Protein AF-A0A7G2N3T7-F1 (afdb_monomer_lite)

Secondary structure (DSSP, 8-state):
-EEEEEEEPPHHHHHHHHHHHHHHH-GGGTHHHHTTGGGG-TTS-GGGSTTTEEEEEEEEEESSS--TT--EEEEEEEEEEE-TTS-EEEEEEEEEEETTEEEEEEEEEEEESS-S--

Radius of gyration: 14.38 Å; chains: 1; bounding box: 33×30×42 Å

Sequence (118 aa):
MKLIVASKLAPDYVENMMKRSQKYYGETHYLTCLTQLWQALPNVNEGQKNGASWLLSEKIELLTPNISNMSAIALYFISEKETSKQKYVVELVLKILDDTQEIARVNLMLLSEVTWCA

Structure (mmCIF, N/CA/C/O backbone):
data_AF-A0A7G2N3T7-F1
#
_entry.id   AF-A0A7G2N3T7-F1
#
loop_
_atom_site.group_PDB
_atom_site.id
_atom_site.type_symbol
_atom_site.label_atom_id
_atom_site.label_alt_id
_atom_site.label_comp_id
_atom_site.label_asym_id
_atom_site.label_entity_id
_atom_site.label_seq_id
_atom_site.pdbx_PDB_ins_code
_atom_site.Cartn_x
_atom_site.Cartn_y
_atom_site.Cartn_z
_atom_site.occupancy
_atom_site.B_iso_or_equiv
_atom_site.auth_seq_id
_atom_site.auth_comp_id
_atom_site.auth_asym_id
_atom_site.auth_atom_id
_atom_site.pdbx_PDB_model_num
ATOM 1 N N . MET A 1 1 ? 1.080 -10.843 8.414 1.00 87.75 1 MET A N 1
ATOM 2 C CA . MET A 1 1 ? 0.876 -10.112 7.147 1.00 87.75 1 MET A CA 1
ATOM 3 C C . MET A 1 1 ? -0.138 -10.869 6.297 1.00 87.75 1 MET A C 1
ATOM 5 O O . MET A 1 1 ? 0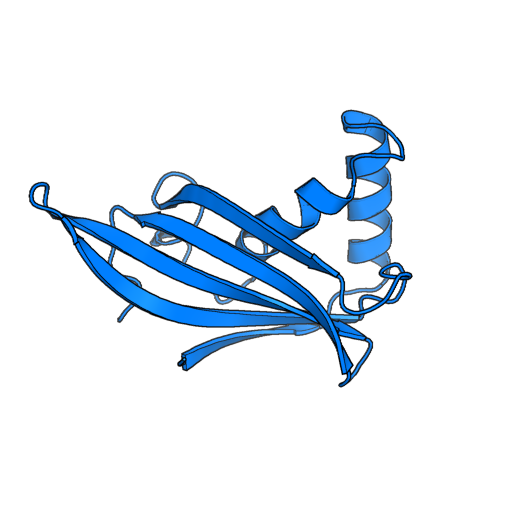.077 -12.051 6.058 1.00 87.75 1 MET A O 1
ATOM 9 N N . LYS A 1 2 ? -1.235 -10.222 5.889 1.00 93.44 2 LYS A N 1
ATOM 10 C CA . LYS A 1 2 ? -2.325 -10.792 5.071 1.00 93.44 2 LYS A CA 1
ATOM 11 C C . LYS A 1 2 ? -2.389 -10.035 3.743 1.00 93.44 2 LYS A C 1
ATOM 13 O O . LYS A 1 2 ? -2.364 -8.810 3.752 1.00 93.44 2 LYS A O 1
ATOM 18 N N . LEU A 1 3 ? -2.438 -10.737 2.610 1.00 93.94 3 LEU A N 1
ATOM 19 C CA . LEU A 1 3 ? -2.632 -10.092 1.306 1.00 93.94 3 LEU A CA 1
ATOM 20 C C . LEU A 1 3 ? -4.048 -9.501 1.243 1.00 93.94 3 LEU A C 1
ATOM 22 O O . LEU A 1 3 ? -5.011 -10.220 1.499 1.00 93.94 3 LEU A O 1
ATOM 26 N N . ILE A 1 4 ? -4.160 -8.215 0.904 1.00 92.62 4 ILE A N 1
ATOM 27 C CA . ILE A 1 4 ? -5.445 -7.556 0.627 1.00 92.62 4 ILE A CA 1
ATOM 28 C C . ILE A 1 4 ? -5.747 -7.683 -0.864 1.00 92.62 4 ILE A C 1
ATOM 30 O O . ILE A 1 4 ? -6.788 -8.193 -1.262 1.00 92.62 4 ILE A O 1
ATOM 34 N N . VAL A 1 5 ? -4.813 -7.229 -1.699 1.00 92.56 5 VAL A N 1
ATOM 35 C CA . VAL A 1 5 ? -4.982 -7.191 -3.152 1.00 92.56 5 VAL A CA 1
ATOM 36 C C . VAL A 1 5 ? -3.622 -7.219 -3.837 1.00 92.56 5 VAL A C 1
ATOM 38 O O . VAL A 1 5 ? -2.661 -6.621 -3.359 1.00 92.56 5 VAL A O 1
ATOM 41 N N . ALA A 1 6 ? -3.558 -7.883 -4.985 1.00 93.19 6 ALA A N 1
ATOM 42 C CA . ALA A 1 6 ? -2.475 -7.739 -5.944 1.00 93.19 6 ALA A CA 1
ATOM 43 C C . ALA A 1 6 ? -3.064 -7.329 -7.296 1.00 93.19 6 ALA A C 1
ATOM 45 O O . ALA A 1 6 ? -4.129 -7.815 -7.681 1.00 93.19 6 ALA A O 1
ATOM 46 N N . SER A 1 7 ? -2.386 -6.431 -8.003 1.00 91.19 7 SER A N 1
ATOM 47 C CA . SER A 1 7 ? -2.810 -5.960 -9.319 1.00 91.19 7 SER A CA 1
ATOM 48 C C . SER A 1 7 ? -1.614 -5.825 -10.241 1.00 91.19 7 SER A C 1
ATOM 50 O O . SER A 1 7 ? -0.576 -5.289 -9.850 1.00 91.19 7 SER A O 1
ATOM 52 N N . LYS A 1 8 ? -1.791 -6.253 -11.492 1.00 90.62 8 LYS A N 1
ATOM 53 C CA . LYS A 1 8 ? -0.900 -5.832 -12.572 1.00 90.62 8 LYS A CA 1
ATOM 54 C C . LYS A 1 8 ? -1.135 -4.351 -12.846 1.00 90.62 8 LYS A C 1
ATOM 56 O O . LYS A 1 8 ? -2.269 -3.874 -12.747 1.00 90.62 8 LYS A O 1
ATOM 61 N N . LEU A 1 9 ? -0.065 -3.640 -13.163 1.00 83.69 9 LEU A N 1
ATOM 62 C CA . LEU A 1 9 ? -0.133 -2.272 -13.645 1.00 83.69 9 LEU A CA 1
ATOM 63 C C . LEU A 1 9 ? -0.164 -2.312 -15.168 1.00 83.69 9 LEU A C 1
ATOM 65 O O . LEU A 1 9 ? 0.617 -3.025 -15.798 1.00 83.69 9 LEU A O 1
ATOM 69 N N . ALA A 1 10 ? -1.083 -1.558 -15.763 1.00 81.19 10 ALA A N 1
ATOM 70 C CA . ALA A 1 10 ? -1.040 -1.345 -17.197 1.00 81.19 10 ALA A CA 1
ATOM 71 C C . ALA A 1 10 ? 0.211 -0.498 -17.527 1.00 81.19 10 ALA A C 1
ATOM 73 O O . ALA A 1 10 ? 0.508 0.441 -16.780 1.00 81.19 10 ALA A O 1
ATOM 74 N N . PRO A 1 11 ? 0.975 -0.810 -18.590 1.00 72.81 11 PRO A N 1
ATOM 75 C CA . PRO A 1 11 ? 2.210 -0.081 -18.897 1.00 72.81 11 PRO A CA 1
ATOM 76 C C . PRO A 1 11 ? 2.002 1.435 -19.050 1.00 72.81 11 PRO A C 1
ATOM 78 O O . PRO A 1 11 ? 2.786 2.237 -18.546 1.00 72.81 11 PRO A O 1
ATOM 81 N N . ASP A 1 12 ? 0.890 1.828 -19.671 1.00 79.12 12 ASP A N 1
ATOM 82 C CA . ASP A 1 12 ? 0.473 3.219 -19.854 1.00 79.12 12 ASP A CA 1
ATOM 83 C C . ASP A 1 12 ? 0.102 3.905 -18.532 1.00 79.12 12 ASP A C 1
ATOM 85 O O . ASP A 1 12 ? 0.320 5.106 -18.373 1.00 79.12 12 ASP A O 1
ATOM 89 N N . TYR A 1 13 ? -0.419 3.164 -17.552 1.00 76.50 13 TYR A N 1
ATOM 90 C CA . TYR A 1 13 ? -0.723 3.700 -16.226 1.00 76.50 13 TYR A CA 1
ATOM 91 C C . TYR A 1 13 ? 0.544 4.166 -15.501 1.00 76.50 13 TYR A C 1
ATOM 93 O O . TYR A 1 13 ? 0.568 5.273 -14.959 1.00 76.50 13 TYR A O 1
ATOM 101 N N . VAL A 1 14 ? 1.605 3.353 -15.522 1.00 71.56 14 VAL A N 1
ATOM 102 C CA . VAL A 1 14 ? 2.893 3.685 -14.890 1.00 71.56 14 VAL A CA 1
ATOM 103 C C . VAL A 1 14 ? 3.503 4.917 -15.541 1.00 71.56 14 VAL A C 1
ATOM 105 O O . VAL A 1 14 ? 3.860 5.874 -14.853 1.00 71.56 14 VAL A O 1
ATOM 108 N N . GLU A 1 15 ? 3.547 4.931 -16.871 1.00 75.25 15 GLU A N 1
ATOM 109 C CA . GLU A 1 15 ? 4.093 6.047 -17.636 1.00 75.25 15 GLU A CA 1
ATOM 110 C C . GLU A 1 15 ? 3.314 7.348 -17.385 1.00 75.25 15 GLU A C 1
ATOM 112 O O . GLU A 1 15 ? 3.907 8.395 -17.110 1.00 75.25 15 GLU A O 1
ATOM 117 N N . ASN A 1 16 ? 1.979 7.294 -17.420 1.00 80.38 16 ASN A N 1
ATOM 118 C CA . ASN A 1 16 ? 1.124 8.460 -17.196 1.00 80.38 16 ASN A CA 1
ATOM 119 C C . ASN A 1 16 ? 1.235 8.995 -15.768 1.00 80.38 16 ASN A C 1
ATOM 121 O O . ASN A 1 16 ? 1.283 10.210 -15.561 1.00 80.38 16 ASN A O 1
ATOM 125 N N . MET A 1 17 ? 1.292 8.106 -14.780 1.00 77.88 17 MET A N 1
ATOM 126 C CA . MET A 1 17 ? 1.493 8.473 -13.384 1.00 77.88 17 MET A CA 1
ATOM 127 C C . MET A 1 17 ? 2.857 9.134 -13.183 1.00 77.88 17 MET A C 1
ATOM 129 O O . MET A 1 17 ? 2.912 10.219 -12.606 1.00 77.88 17 MET A O 1
ATOM 133 N N . MET A 1 18 ? 3.934 8.547 -13.712 1.00 73.88 18 MET A N 1
ATOM 134 C CA . MET A 1 18 ? 5.275 9.130 -13.643 1.00 73.88 18 MET A CA 1
ATOM 135 C C . MET A 1 18 ? 5.317 10.514 -14.292 1.00 73.88 18 MET A C 1
ATOM 137 O O . MET A 1 18 ? 5.746 11.470 -13.649 1.00 73.88 18 MET A O 1
ATOM 141 N N . LYS A 1 19 ? 4.792 10.653 -15.516 1.00 77.88 19 LYS A N 1
ATOM 142 C CA . LYS A 1 19 ? 4.702 11.941 -16.224 1.00 77.88 19 LYS A CA 1
ATOM 143 C C . LYS A 1 19 ? 3.922 12.980 -15.422 1.00 77.88 19 LYS A C 1
ATOM 145 O O . LYS A 1 19 ? 4.338 14.135 -15.317 1.00 77.88 19 LYS A O 1
ATOM 150 N N . ARG A 1 20 ? 2.789 12.581 -14.835 1.00 77.38 20 ARG A N 1
ATOM 151 C CA . ARG A 1 20 ? 1.964 13.463 -14.003 1.00 77.38 20 ARG A CA 1
ATOM 152 C C . ARG A 1 20 ? 2.734 13.910 -12.762 1.00 77.38 20 ARG A C 1
ATOM 154 O O . ARG A 1 20 ? 2.778 15.103 -12.484 1.00 77.38 20 ARG A O 1
ATOM 161 N N . SER A 1 21 ? 3.366 12.990 -12.043 1.00 71.81 21 SER A N 1
ATOM 162 C CA . SER A 1 21 ? 4.132 13.304 -10.835 1.00 71.81 21 SER A CA 1
ATOM 163 C C . SER A 1 21 ? 5.344 14.183 -11.130 1.00 71.81 21 SER A C 1
ATOM 165 O O . SER A 1 21 ? 5.541 15.176 -10.436 1.00 71.81 21 SER A O 1
ATOM 167 N N . GLN A 1 22 ? 6.090 13.900 -12.199 1.00 72.25 22 GLN A N 1
ATOM 168 C CA . GLN A 1 22 ? 7.199 14.745 -12.653 1.00 72.25 22 GLN A CA 1
ATOM 169 C C 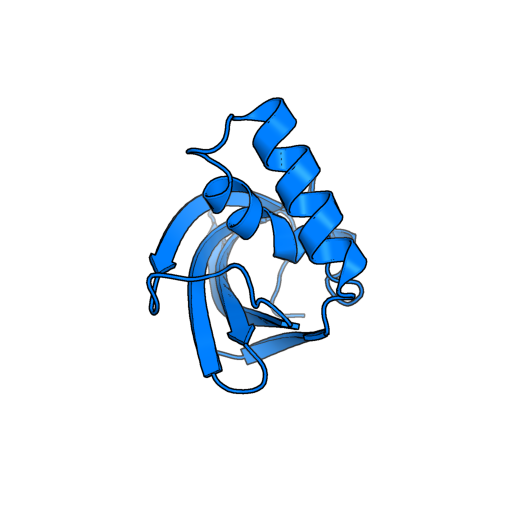. GLN A 1 22 ? 6.738 16.171 -12.972 1.00 72.25 22 GLN A C 1
ATOM 171 O O . GLN A 1 22 ? 7.399 17.132 -12.591 1.00 72.25 22 GLN A O 1
ATOM 176 N N . LYS A 1 23 ? 5.570 16.330 -13.609 1.00 79.19 23 LYS A N 1
ATOM 177 C CA . LYS A 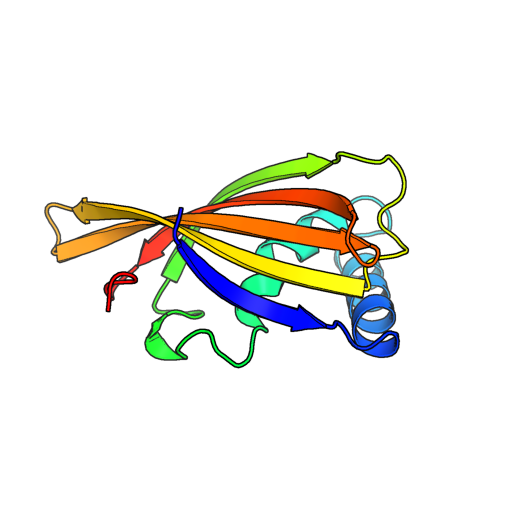1 23 ? 4.996 17.651 -13.896 1.00 79.19 23 LYS A CA 1
ATOM 178 C C . LYS A 1 23 ? 4.683 18.454 -12.628 1.00 79.19 23 LYS A C 1
ATOM 180 O O . LYS A 1 23 ? 4.874 19.665 -12.631 1.00 79.19 23 LYS A O 1
ATOM 185 N N . TYR A 1 24 ? 4.158 17.814 -11.581 1.00 71.12 24 TYR A N 1
ATOM 186 C CA . TYR A 1 24 ? 3.709 18.514 -10.367 1.00 71.12 24 TYR A CA 1
ATOM 187 C C . TYR A 1 24 ? 4.802 18.696 -9.313 1.00 71.12 24 TYR A C 1
ATOM 189 O O . TYR A 1 24 ? 4.773 19.687 -8.589 1.00 71.12 24 TYR A O 1
ATOM 197 N N . TYR A 1 25 ? 5.747 17.762 -9.224 1.00 69.75 25 TYR A N 1
ATOM 198 C CA . TYR A 1 25 ? 6.732 17.714 -8.141 1.00 69.75 25 TYR A CA 1
ATOM 199 C C . TYR A 1 25 ? 8.186 17.790 -8.635 1.00 69.75 25 TYR A C 1
ATOM 201 O O . TYR A 1 25 ? 9.108 17.785 -7.824 1.00 69.75 25 TYR A O 1
ATOM 209 N N . GLY A 1 26 ? 8.405 17.889 -9.951 1.00 66.69 26 GLY A N 1
ATOM 210 C CA . GLY A 1 26 ? 9.728 17.827 -10.569 1.00 66.69 26 GLY A CA 1
ATOM 211 C C . GLY A 1 26 ? 10.254 16.394 -10.704 1.00 66.69 26 GLY A C 1
ATOM 212 O O . GLY A 1 26 ? 9.707 15.442 -10.141 1.00 66.69 26 GLY A O 1
ATOM 213 N N . GLU A 1 27 ? 11.341 16.227 -11.460 1.00 64.00 27 GLU A N 1
ATOM 214 C CA . GLU A 1 27 ? 11.962 14.914 -11.710 1.00 64.00 27 GLU A CA 1
ATOM 215 C C . GLU A 1 27 ? 12.417 14.206 -10.427 1.00 64.00 27 GLU A C 1
ATOM 217 O O . GLU A 1 27 ? 12.430 12.980 -10.354 1.00 64.00 27 GLU A O 1
ATOM 222 N N . THR A 1 28 ? 12.744 14.968 -9.386 1.00 60.38 28 THR A N 1
ATOM 223 C CA . THR A 1 28 ? 13.343 14.470 -8.146 1.00 60.38 28 THR A CA 1
ATOM 224 C C . THR A 1 28 ? 12.348 13.900 -7.140 1.00 60.38 28 THR A C 1
ATOM 226 O O . THR A 1 28 ? 12.788 13.338 -6.139 1.00 60.38 28 THR A O 1
ATOM 229 N N . HIS A 1 29 ? 11.032 14.066 -7.310 1.00 65.06 29 HIS A N 1
ATOM 230 C CA . HIS A 1 29 ? 10.054 13.760 -6.245 1.00 65.06 29 HIS A CA 1
ATOM 231 C C . HIS A 1 29 ? 8.983 12.746 -6.654 1.00 65.06 29 HIS A C 1
ATOM 233 O O . HIS A 1 29 ? 8.008 12.543 -5.929 1.00 65.06 29 HIS A O 1
ATOM 239 N N . TYR A 1 30 ? 9.177 12.043 -7.773 1.00 69.56 30 TYR A N 1
ATOM 240 C CA . TYR A 1 30 ? 8.228 11.027 -8.229 1.00 69.56 30 TYR A CA 1
ATOM 241 C C . TYR A 1 30 ? 8.040 9.882 -7.219 1.00 69.56 30 TYR A C 1
ATOM 243 O O . TYR A 1 30 ? 6.959 9.325 -7.153 1.00 69.56 30 TYR A O 1
ATOM 251 N N . LEU A 1 31 ? 9.020 9.583 -6.358 1.00 76.12 31 LEU A N 1
ATOM 252 C CA . LEU A 1 31 ? 8.894 8.546 -5.321 1.00 76.12 31 LEU A CA 1
ATOM 253 C C . LEU A 1 31 ? 7.699 8.751 -4.380 1.00 76.12 31 LEU A C 1
ATOM 255 O O . LEU A 1 31 ? 7.111 7.778 -3.919 1.00 76.12 31 LEU A O 1
ATOM 259 N N . THR A 1 32 ? 7.299 10.000 -4.139 1.00 74.44 32 THR A N 1
ATOM 260 C CA . THR A 1 32 ? 6.124 10.315 -3.310 1.00 74.44 32 THR A CA 1
ATOM 261 C C . THR A 1 32 ? 4.819 9.793 -3.915 1.00 74.44 32 THR A C 1
ATOM 263 O O . THR A 1 32 ? 3.863 9.546 -3.189 1.00 74.44 32 THR A O 1
ATOM 266 N N . CYS A 1 33 ? 4.756 9.544 -5.230 1.00 77.94 33 CYS A N 1
ATOM 267 C CA . CYS A 1 33 ? 3.552 8.985 -5.844 1.00 77.94 33 CYS A CA 1
ATOM 268 C C . CYS A 1 33 ? 3.349 7.505 -5.505 1.00 77.94 33 CYS A C 1
ATOM 270 O O . CYS A 1 33 ? 2.211 7.032 -5.481 1.00 77.94 33 CYS A O 1
ATOM 272 N N . LEU A 1 34 ? 4.431 6.790 -5.174 1.00 83.94 34 LEU A N 1
ATOM 273 C CA . LEU A 1 34 ? 4.380 5.373 -4.821 1.00 83.94 34 LEU A CA 1
ATOM 274 C C . LEU A 1 34 ? 3.486 5.131 -3.604 1.00 83.94 34 LEU A C 1
ATOM 276 O O . LEU A 1 34 ? 2.803 4.112 -3.520 1.00 83.94 34 LEU A O 1
ATOM 280 N N . THR A 1 35 ? 3.451 6.088 -2.679 1.00 85.69 35 THR A N 1
ATOM 281 C CA . THR A 1 35 ? 2.704 5.967 -1.424 1.00 85.69 35 THR A CA 1
ATOM 282 C C . THR A 1 35 ? 1.200 6.122 -1.612 1.00 85.69 35 THR A C 1
ATOM 284 O O . THR A 1 35 ? 0.429 5.687 -0.761 1.00 85.69 35 THR A O 1
ATOM 287 N N . GLN A 1 36 ? 0.766 6.654 -2.756 1.00 83.94 36 GLN A N 1
ATOM 288 C CA . GLN A 1 36 ? -0.643 6.837 -3.102 1.00 83.94 36 GLN A CA 1
ATOM 289 C C . GLN A 1 36 ? -1.194 5.726 -4.001 1.00 83.94 36 GLN A C 1
ATOM 291 O O . GLN A 1 36 ? -2.407 5.625 -4.164 1.00 83.94 36 GLN A O 1
ATOM 296 N N . LEU A 1 37 ? -0.343 4.861 -4.562 1.00 86.81 37 LEU A N 1
ATOM 297 C CA . LEU A 1 37 ? -0.755 3.805 -5.499 1.00 86.81 37 LEU A CA 1
ATOM 298 C C . LEU A 1 37 ? -1.854 2.897 -4.959 1.00 86.81 37 LEU A C 1
ATOM 300 O O . LEU A 1 37 ? -2.729 2.461 -5.705 1.00 86.81 37 LEU A O 1
ATOM 304 N N . TRP A 1 38 ? -1.830 2.625 -3.656 1.00 88.94 38 TRP A N 1
ATOM 305 C CA . TRP A 1 38 ? -2.812 1.750 -3.033 1.00 88.94 38 TRP A CA 1
ATOM 306 C C . TRP A 1 38 ? -4.244 2.296 -3.122 1.00 88.94 38 TRP A C 1
ATOM 308 O O . TRP A 1 38 ? -5.187 1.512 -3.154 1.00 88.94 38 TRP A O 1
ATOM 318 N N . GLN A 1 39 ? -4.419 3.617 -3.234 1.00 88.25 39 GLN A N 1
ATOM 319 C CA . GLN A 1 39 ? -5.729 4.258 -3.399 1.00 88.25 39 GLN A CA 1
ATOM 320 C C . GLN A 1 39 ? -6.379 3.902 -4.741 1.00 88.25 39 GLN A C 1
ATOM 322 O O . GLN A 1 39 ? -7.601 3.840 -4.849 1.00 88.25 39 GLN A O 1
ATOM 327 N N . ALA A 1 40 ? -5.569 3.648 -5.771 1.00 84.00 40 ALA A N 1
ATOM 328 C CA . ALA A 1 40 ? -6.049 3.303 -7.104 1.00 84.00 40 ALA A CA 1
ATOM 329 C C . ALA A 1 40 ? -6.386 1.810 -7.258 1.00 84.00 40 ALA A C 1
ATOM 331 O O . ALA A 1 40 ? -6.862 1.396 -8.315 1.00 84.00 40 ALA A O 1
ATOM 332 N N . LEU A 1 41 ? -6.147 0.989 -6.229 1.00 86.12 41 LEU A N 1
ATOM 333 C CA . LEU A 1 41 ? -6.380 -0.448 -6.309 1.00 86.12 41 LEU A CA 1
ATOM 334 C C . LEU A 1 41 ? -7.887 -0.759 -6.330 1.00 86.12 41 LEU A C 1
ATOM 336 O O . LEU A 1 41 ? -8.611 -0.358 -5.413 1.00 86.12 41 LEU A O 1
ATOM 340 N N . PRO A 1 42 ? -8.380 -1.503 -7.339 1.00 79.56 42 PRO A N 1
ATOM 341 C CA . PRO A 1 42 ? -9.815 -1.700 -7.549 1.00 79.56 42 PRO A CA 1
ATOM 342 C C . PRO A 1 42 ? -10.489 -2.527 -6.447 1.00 79.56 42 PRO A C 1
ATOM 344 O O . PRO A 1 42 ? -11.674 -2.349 -6.203 1.00 79.56 42 PRO A O 1
ATOM 347 N N . ASN A 1 43 ? -9.738 -3.389 -5.752 1.00 83.62 43 ASN A N 1
ATOM 348 C CA . ASN A 1 43 ? -10.278 -4.270 -4.708 1.00 83.62 43 ASN A CA 1
ATOM 349 C C . ASN A 1 43 ? -10.049 -3.749 -3.280 1.00 83.62 43 ASN A C 1
ATOM 351 O O . ASN A 1 43 ? -10.362 -4.452 -2.323 1.00 83.62 43 ASN A O 1
ATOM 355 N N . VAL A 1 44 ? -9.493 -2.545 -3.115 1.00 87.75 44 VAL A N 1
ATOM 356 C CA . VAL A 1 44 ? -9.553 -1.849 -1.821 1.00 87.75 44 VAL A CA 1
ATOM 357 C C . VAL A 1 44 ? -10.948 -1.244 -1.709 1.00 87.75 44 VAL A C 1
ATOM 359 O O . VAL A 1 44 ? -11.407 -0.597 -2.650 1.00 87.75 44 VAL A O 1
ATOM 362 N N . ASN A 1 45 ? -11.631 -1.466 -0.586 1.00 88.38 45 ASN A N 1
ATOM 363 C CA . ASN A 1 45 ? -12.988 -0.963 -0.390 1.00 88.38 45 ASN A CA 1
ATOM 364 C C . ASN A 1 45 ? -12.995 0.575 -0.474 1.00 88.38 45 ASN A C 1
ATOM 366 O O . ASN A 1 45 ? -12.129 1.224 0.109 1.00 88.38 45 ASN A O 1
ATOM 370 N N . GLU A 1 46 ? -13.973 1.172 -1.160 1.00 85.50 46 GLU A N 1
ATOM 371 C CA . GLU A 1 46 ? -14.116 2.636 -1.229 1.00 85.50 46 GLU A CA 1
ATOM 372 C C . GLU A 1 46 ? -14.204 3.274 0.165 1.00 85.50 46 GLU A C 1
ATOM 374 O O . GLU A 1 46 ? -13.618 4.326 0.400 1.00 85.50 46 GLU A O 1
ATOM 379 N N . GLY A 1 47 ? -14.826 2.587 1.131 1.00 87.62 47 GLY A N 1
ATOM 380 C CA . GLY A 1 47 ? -14.875 3.021 2.529 1.00 87.62 47 GLY A CA 1
ATOM 381 C C . GLY A 1 47 ? -13.530 2.981 3.263 1.00 87.62 47 GLY A C 1
ATOM 382 O O . GLY A 1 47 ? -13.442 3.501 4.365 1.00 87.62 47 GLY A O 1
ATOM 383 N N . GLN A 1 48 ? -12.489 2.380 2.682 1.00 90.25 48 GLN A N 1
ATOM 384 C CA . GLN A 1 48 ? -11.118 2.335 3.215 1.00 90.25 48 GLN A CA 1
ATOM 385 C C . GLN A 1 48 ? -10.173 3.298 2.485 1.00 90.25 48 GLN A C 1
ATOM 387 O O . GLN A 1 48 ? -9.053 3.535 2.947 1.00 90.25 48 GLN A O 1
ATOM 392 N N . LYS A 1 49 ? -10.604 3.855 1.352 1.00 89.12 49 LYS A N 1
ATOM 393 C CA . LYS A 1 49 ? -9.846 4.831 0.568 1.00 89.12 49 LYS A CA 1
ATOM 394 C C . LYS A 1 49 ? -9.963 6.235 1.179 1.00 89.12 49 LYS A C 1
ATOM 396 O O . LYS A 1 49 ? -10.371 6.410 2.328 1.00 89.12 49 LYS A O 1
ATOM 401 N N . ASN A 1 50 ? -9.497 7.233 0.431 1.00 81.25 50 ASN A N 1
ATOM 402 C CA . ASN A 1 50 ? -9.520 8.661 0.763 1.00 81.25 50 ASN A CA 1
ATOM 403 C C . ASN A 1 50 ? -10.722 9.098 1.620 1.00 81.25 50 ASN A C 1
ATOM 405 O O . ASN A 1 50 ? -11.850 8.662 1.419 1.00 81.25 50 ASN A O 1
ATOM 409 N N . GLY A 1 51 ? -10.485 10.025 2.551 1.00 78.12 51 GLY A N 1
ATOM 410 C CA . GLY A 1 51 ? -11.526 10.586 3.420 1.00 78.12 51 GLY A CA 1
ATOM 411 C C . GLY A 1 51 ? -11.916 9.693 4.600 1.00 78.12 51 GLY A C 1
ATOM 412 O O . GLY A 1 51 ? -12.298 10.228 5.635 1.00 78.12 51 GLY A O 1
ATOM 413 N N . ALA A 1 52 ? -11.747 8.373 4.481 1.00 85.44 52 ALA A N 1
ATOM 414 C CA . ALA A 1 52 ? -11.914 7.424 5.578 1.00 85.44 52 ALA A CA 1
ATOM 415 C C . ALA A 1 52 ? -10.584 6.889 6.122 1.00 85.44 52 ALA A C 1
ATOM 417 O O . ALA A 1 52 ? -10.548 6.414 7.251 1.00 85.44 52 ALA A O 1
ATOM 418 N N . SER A 1 53 ? -9.490 6.987 5.359 1.00 91.38 53 SER A N 1
ATOM 419 C CA . SER A 1 53 ? -8.140 6.660 5.829 1.00 91.38 53 SER A CA 1
ATOM 420 C C . SER A 1 53 ? -7.157 7.792 5.535 1.00 91.38 53 SER A C 1
ATOM 422 O O . SER A 1 53 ? -6.915 8.130 4.375 1.00 91.38 53 SER A O 1
ATOM 424 N N . TRP A 1 54 ? -6.564 8.359 6.584 1.00 92.00 54 TRP A N 1
ATOM 425 C CA . TRP A 1 54 ? -5.544 9.403 6.498 1.00 92.00 54 TRP A CA 1
ATOM 426 C C . TRP A 1 54 ? -4.155 8.825 6.695 1.00 92.00 54 TRP A C 1
ATOM 428 O O . TRP A 1 54 ? -3.905 8.109 7.660 1.00 92.00 54 TRP A O 1
ATOM 438 N N . LEU A 1 55 ? -3.233 9.186 5.810 1.00 92.12 55 LEU A N 1
ATOM 439 C CA . LEU A 1 55 ? -1.831 8.833 5.957 1.00 92.12 55 LEU A CA 1
ATOM 440 C C . LEU A 1 55 ? -1.225 9.551 7.171 1.00 92.12 55 LEU A C 1
ATOM 442 O O . LEU A 1 55 ? -1.238 10.779 7.238 1.00 92.12 55 LEU A O 1
ATOM 446 N N . LEU A 1 56 ? -0.691 8.780 8.116 1.00 93.88 56 LEU A N 1
ATOM 447 C CA . LEU A 1 56 ? 0.066 9.286 9.262 1.00 93.88 56 LEU A CA 1
ATOM 448 C C . LEU A 1 56 ? 1.567 9.276 8.986 1.00 93.88 56 LEU A C 1
ATOM 450 O O . LEU A 1 56 ? 2.265 10.226 9.332 1.00 93.88 56 LEU A O 1
ATOM 454 N N . SER A 1 57 ? 2.069 8.197 8.387 1.00 94.06 57 SER A N 1
ATOM 455 C CA . SER A 1 57 ? 3.473 8.085 8.010 1.00 94.06 57 SER A CA 1
ATOM 456 C C . SER A 1 57 ? 3.674 7.131 6.841 1.00 94.06 57 SER A C 1
ATOM 458 O O . SER A 1 57 ? 2.885 6.214 6.599 1.00 94.06 57 SER A O 1
ATOM 460 N N . GLU A 1 58 ? 4.764 7.367 6.121 1.00 93.00 58 GLU A N 1
ATOM 461 C CA . GLU A 1 58 ? 5.221 6.552 5.009 1.00 93.00 58 GLU A CA 1
ATOM 462 C C . GLU A 1 58 ? 6.731 6.338 5.118 1.00 93.00 58 GLU A C 1
ATOM 464 O O . GLU A 1 58 ? 7.483 7.237 5.503 1.00 93.00 58 GLU A O 1
ATOM 469 N N . LYS A 1 59 ? 7.186 5.132 4.779 1.00 93.75 59 LYS A N 1
ATOM 470 C CA . LYS A 1 59 ? 8.608 4.825 4.630 1.00 93.75 59 LYS A CA 1
ATOM 471 C C . LYS A 1 59 ? 8.819 4.039 3.350 1.00 93.75 59 LYS A C 1
ATOM 473 O O . LYS A 1 59 ? 8.380 2.893 3.250 1.00 93.75 59 LYS A O 1
ATOM 478 N N . ILE A 1 60 ? 9.511 4.662 2.403 1.00 91.56 60 ILE A N 1
ATOM 479 C CA . ILE A 1 60 ? 9.872 4.062 1.121 1.00 91.56 60 ILE A CA 1
ATOM 480 C C . ILE A 1 60 ? 11.245 3.403 1.259 1.00 91.56 60 ILE A C 1
ATOM 482 O O . ILE A 1 60 ? 12.217 4.041 1.660 1.00 91.56 60 ILE A O 1
ATOM 486 N N . GLU A 1 61 ? 11.321 2.128 0.910 1.00 92.25 61 GLU A N 1
ATOM 487 C CA . GLU A 1 61 ? 12.551 1.350 0.823 1.00 92.25 61 GLU A CA 1
ATOM 488 C C . GLU A 1 61 ? 12.735 0.918 -0.632 1.00 92.25 61 GLU A C 1
ATOM 490 O O . GLU A 1 61 ? 11.946 0.138 -1.168 1.00 92.25 61 GLU A O 1
ATOM 495 N N . LEU A 1 62 ? 13.767 1.456 -1.283 1.00 90.31 62 LEU A N 1
ATOM 496 C CA . LEU A 1 62 ? 14.166 1.039 -2.623 1.00 90.31 62 LEU A CA 1
ATOM 497 C C . LEU A 1 62 ? 15.077 -0.180 -2.506 1.00 90.31 62 LEU A C 1
ATOM 499 O O . LEU A 1 62 ? 16.117 -0.117 -1.852 1.00 90.31 62 LEU A O 1
ATOM 503 N N . LEU A 1 63 ? 14.681 -1.284 -3.135 1.00 90.81 63 LEU A N 1
ATOM 504 C CA . LEU A 1 63 ? 15.466 -2.524 -3.165 1.00 90.81 63 LEU A CA 1
ATOM 505 C C . LEU A 1 63 ? 16.330 -2.614 -4.430 1.00 90.81 63 LEU A C 1
ATOM 507 O O . LEU A 1 63 ? 17.295 -3.371 -4.478 1.00 90.81 63 LEU A O 1
ATOM 511 N N . THR A 1 64 ? 16.007 -1.804 -5.438 1.00 85.12 64 THR A N 1
ATOM 512 C CA . THR A 1 64 ? 16.801 -1.579 -6.648 1.00 85.12 64 THR A CA 1
ATOM 513 C C . THR A 1 64 ? 16.891 -0.078 -6.937 1.00 85.12 64 THR A C 1
ATOM 515 O O . THR A 1 64 ? 15.951 0.663 -6.638 1.00 85.12 64 THR A O 1
ATOM 518 N N . PRO A 1 65 ? 17.999 0.395 -7.535 1.00 75.81 65 PRO A N 1
ATOM 519 C CA . PRO A 1 65 ? 18.137 1.784 -7.965 1.00 75.81 65 PRO A CA 1
ATOM 520 C C . PRO A 1 65 ? 17.206 2.164 -9.125 1.00 75.81 65 PRO A C 1
ATOM 522 O O . PRO A 1 65 ? 16.977 3.352 -9.340 1.00 75.81 65 PRO A O 1
ATOM 525 N N . ASN A 1 66 ? 16.674 1.192 -9.877 1.00 72.50 66 ASN A N 1
ATOM 526 C CA . ASN A 1 66 ? 15.784 1.456 -11.003 1.00 72.50 66 ASN A CA 1
ATOM 527 C C . ASN A 1 66 ? 14.375 0.914 -10.741 1.00 72.50 66 ASN A C 1
ATOM 529 O O . ASN A 1 66 ? 14.165 -0.295 -10.706 1.00 72.50 66 ASN A O 1
ATOM 533 N N . ILE A 1 67 ? 13.414 1.827 -10.621 1.00 74.38 67 ILE A N 1
ATOM 534 C CA . ILE A 1 67 ? 11.994 1.517 -10.426 1.00 74.38 67 ILE A CA 1
ATOM 535 C C . ILE A 1 67 ? 11.133 1.884 -11.638 1.00 74.38 67 ILE A C 1
ATOM 537 O O . ILE A 1 67 ? 9.923 1.981 -11.520 1.00 74.38 67 ILE A O 1
ATOM 541 N N . SER A 1 68 ? 11.721 2.119 -12.812 1.00 73.12 68 SER A N 1
ATOM 542 C CA . SER A 1 68 ? 10.938 2.408 -14.027 1.00 73.12 68 SER A CA 1
ATOM 543 C C . SER A 1 68 ? 10.209 1.180 -14.589 1.00 73.12 68 SER A C 1
ATOM 545 O O . SER A 1 68 ? 9.219 1.335 -15.296 1.00 73.12 68 SER A O 1
ATOM 547 N N . ASN A 1 69 ? 10.628 -0.032 -14.212 1.00 78.69 69 ASN A N 1
ATOM 548 C CA . ASN A 1 69 ? 10.061 -1.297 -14.694 1.00 78.69 69 ASN A CA 1
ATOM 549 C C . ASN A 1 69 ? 8.925 -1.846 -13.806 1.00 78.69 69 ASN A C 1
ATOM 551 O O . ASN A 1 69 ? 8.728 -3.054 -13.719 1.00 78.69 69 ASN A O 1
ATOM 555 N N . MET A 1 70 ? 8.179 -0.991 -13.100 1.00 86.56 70 MET A N 1
ATOM 556 C CA . MET A 1 70 ? 7.052 -1.465 -12.285 1.00 86.56 70 MET A CA 1
ATOM 557 C C . MET A 1 70 ? 6.011 -2.158 -13.165 1.00 86.56 70 MET A C 1
ATOM 559 O O . MET A 1 70 ? 5.456 -1.539 -14.069 1.00 86.56 70 MET A O 1
ATOM 563 N N . SER A 1 71 ? 5.691 -3.414 -12.868 1.00 89.38 71 SER A N 1
ATOM 564 C CA . SER A 1 71 ? 4.682 -4.170 -13.619 1.00 89.38 71 SER A CA 1
ATOM 565 C C . SER A 1 71 ? 3.549 -4.698 -12.745 1.00 89.38 71 SER A C 1
ATOM 567 O O . SER A 1 71 ? 2.458 -4.986 -13.248 1.00 89.38 71 SER A O 1
ATOM 569 N N . ALA A 1 72 ? 3.743 -4.758 -11.426 1.00 91.88 72 ALA A N 1
ATOM 570 C CA . ALA A 1 72 ? 2.690 -5.113 -10.486 1.00 91.88 72 ALA A CA 1
ATOM 571 C C . ALA A 1 72 ? 2.870 -4.450 -9.117 1.00 91.88 72 ALA A C 1
ATOM 573 O O . ALA A 1 72 ? 3.956 -4.013 -8.734 1.00 91.88 72 ALA A O 1
ATOM 574 N N . ILE A 1 73 ? 1.777 -4.407 -8.361 1.00 93.12 73 ILE A N 1
ATOM 575 C CA . ILE A 1 73 ? 1.756 -3.988 -6.961 1.00 93.12 73 ILE A CA 1
ATOM 576 C C . ILE A 1 73 ? 0.941 -4.964 -6.125 1.00 93.12 73 ILE A C 1
ATOM 578 O O . ILE A 1 73 ? -0.034 -5.550 -6.601 1.00 93.12 73 ILE A O 1
ATOM 582 N N . ALA A 1 74 ? 1.322 -5.116 -4.863 1.00 94.62 74 ALA A N 1
ATOM 583 C CA . ALA A 1 74 ? 0.600 -5.929 -3.898 1.00 94.62 74 ALA A CA 1
ATOM 584 C C . ALA A 1 74 ? 0.499 -5.203 -2.556 1.00 94.62 74 ALA A C 1
ATOM 586 O O . ALA A 1 74 ? 1.508 -4.802 -1.980 1.00 94.62 74 ALA A O 1
ATOM 587 N N . LEU A 1 75 ? -0.723 -5.037 -2.062 1.00 95.56 75 LEU A N 1
ATOM 588 C CA . LEU A 1 75 ? -1.013 -4.402 -0.784 1.00 95.56 75 LEU A CA 1
ATOM 589 C C . LEU A 1 75 ? -1.280 -5.470 0.273 1.00 95.56 75 LEU A C 1
ATOM 591 O O . LEU A 1 75 ? -2.116 -6.359 0.090 1.00 95.56 75 LEU A O 1
ATOM 595 N N . TYR A 1 76 ? -0.594 -5.347 1.400 1.00 95.69 76 TYR A N 1
ATOM 596 C CA . TYR A 1 76 ? -0.705 -6.252 2.526 1.00 95.69 76 TYR A CA 1
ATOM 597 C C . TYR A 1 76 ? -1.135 -5.515 3.783 1.00 95.69 76 TYR A C 1
ATOM 599 O O . TYR A 1 76 ? -0.620 -4.447 4.101 1.00 95.69 76 TYR A O 1
ATOM 607 N N . PHE A 1 77 ? -2.015 -6.157 4.535 1.00 95.56 77 PHE A N 1
ATOM 608 C CA . PHE A 1 77 ? -2.345 -5.800 5.900 1.00 95.56 77 PHE A CA 1
ATOM 609 C C . PHE A 1 77 ? -1.285 -6.351 6.863 1.00 95.56 77 PHE A C 1
ATOM 611 O O . PHE A 1 77 ? -0.943 -7.543 6.801 1.00 95.56 77 PHE A O 1
ATOM 618 N N . ILE A 1 78 ? -0.777 -5.51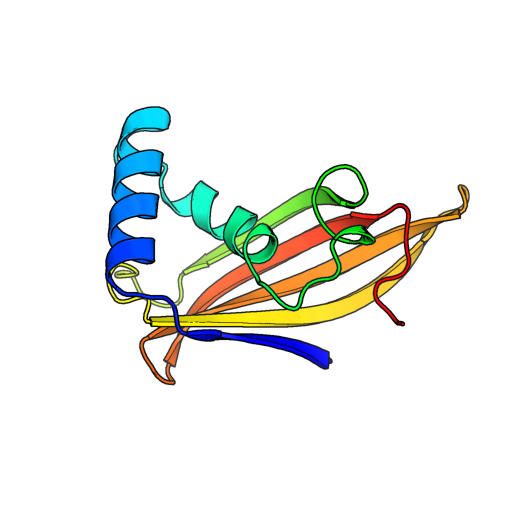0 7.762 1.00 97.06 78 ILE A N 1
ATOM 619 C CA . ILE A 1 78 ? 0.165 -5.907 8.816 1.00 97.06 78 ILE A CA 1
ATOM 620 C C . ILE A 1 78 ? -0.558 -6.028 10.146 1.00 97.06 78 ILE A C 1
ATOM 622 O O . ILE A 1 78 ? -0.584 -7.120 10.717 1.00 97.06 78 ILE A O 1
ATOM 626 N N . SER A 1 79 ? -1.122 -4.921 10.618 1.00 96.69 79 SER A N 1
ATOM 627 C CA . SER A 1 79 ? -1.747 -4.825 11.929 1.00 96.69 79 SER A CA 1
ATOM 628 C C . SER A 1 79 ? -2.788 -3.707 11.956 1.00 96.69 79 SER A C 1
ATOM 630 O O . SER A 1 79 ? -2.797 -2.812 11.110 1.00 96.69 79 SER A O 1
ATOM 632 N N . GLU A 1 80 ? -3.673 -3.776 12.943 1.00 96.62 80 GLU A N 1
ATOM 633 C CA . GLU A 1 80 ? -4.629 -2.726 13.263 1.00 96.62 80 GLU A CA 1
ATOM 634 C C . GLU A 1 80 ? -4.736 -2.606 14.780 1.00 96.62 80 GLU A C 1
ATOM 636 O O . GLU A 1 80 ? -4.715 -3.608 15.502 1.00 96.62 80 GLU A O 1
ATOM 641 N N . LYS A 1 81 ? -4.859 -1.372 15.263 1.00 96.38 81 LYS A N 1
ATOM 642 C CA . LYS A 1 81 ? -5.104 -1.069 16.668 1.00 96.38 81 LYS A CA 1
ATOM 643 C C . LYS A 1 81 ? -6.187 -0.011 16.796 1.00 96.38 81 LYS A C 1
ATOM 645 O O . LYS A 1 81 ? -6.038 1.100 16.290 1.00 96.38 81 LYS A O 1
ATOM 650 N N . GLU A 1 82 ? -7.239 -0.326 17.540 1.00 96.81 82 GLU A N 1
ATOM 651 C CA . GLU A 1 82 ? -8.259 0.655 17.891 1.00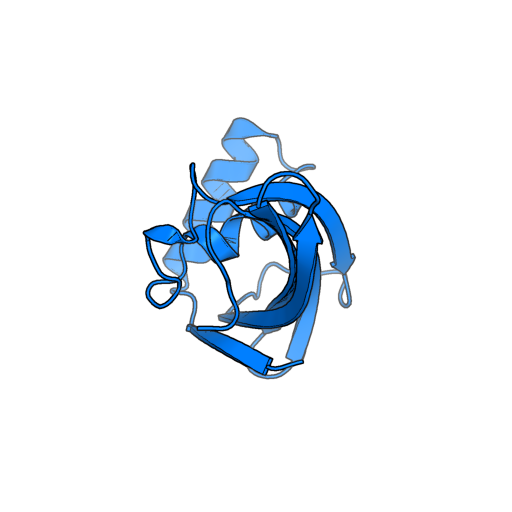 96.81 82 GLU A CA 1
ATOM 652 C C . GLU A 1 82 ? -7.692 1.710 18.859 1.00 96.81 82 GLU A C 1
ATOM 654 O O . GLU A 1 82 ? -6.940 1.424 19.798 1.00 96.81 82 GLU A O 1
ATOM 659 N N . THR A 1 83 ? -8.034 2.963 18.599 1.00 94.81 83 THR A N 1
ATOM 660 C CA . THR A 1 83 ? -7.701 4.125 19.420 1.00 94.81 83 THR A CA 1
ATOM 661 C C . THR A 1 83 ? -8.807 4.387 20.439 1.00 94.81 83 THR A C 1
ATOM 663 O O . THR A 1 83 ? -9.946 3.963 20.274 1.00 94.81 83 THR A O 1
ATOM 666 N N . SER A 1 84 ? -8.529 5.204 21.456 1.00 94.38 84 SER A N 1
ATOM 667 C CA . SER A 1 84 ? -9.544 5.620 22.437 1.00 94.38 84 SER A CA 1
ATOM 668 C C . SER A 1 84 ? -10.713 6.428 21.850 1.00 94.38 84 SER A C 1
ATOM 670 O O . SER A 1 84 ? -11.678 6.695 22.560 1.00 94.38 84 SER A O 1
ATOM 672 N N . LYS A 1 85 ? -10.634 6.835 20.576 1.00 93.06 85 LYS A N 1
ATOM 673 C CA . LYS A 1 85 ? -11.674 7.587 19.860 1.00 93.06 85 LYS A CA 1
ATOM 674 C C . LYS A 1 85 ? -12.430 6.735 18.832 1.00 93.06 85 LYS A C 1
ATOM 676 O O . LYS A 1 85 ? -12.989 7.312 17.908 1.00 93.06 85 LYS A O 1
ATOM 681 N N . GLN A 1 86 ? -12.409 5.402 18.957 1.00 92.94 86 GLN A N 1
ATOM 682 C CA . GLN A 1 86 ? -13.080 4.465 18.033 1.00 92.94 86 GLN A CA 1
ATOM 683 C C . GLN A 1 86 ? -12.614 4.591 16.570 1.00 92.94 86 GLN A C 1
ATOM 685 O O . GLN A 1 86 ? -13.334 4.258 15.637 1.00 92.94 86 GLN A O 1
ATOM 690 N N . LYS A 1 87 ? -11.387 5.084 16.376 1.00 94.88 87 LYS A N 1
ATOM 691 C CA . LYS A 1 87 ? -10.665 5.057 15.096 1.00 94.88 87 LYS A CA 1
ATOM 692 C C . LYS A 1 87 ? -9.608 3.971 15.120 1.00 94.88 87 LYS A C 1
ATOM 694 O O . LYS A 1 87 ? -9.212 3.541 16.202 1.00 94.88 87 LYS A O 1
ATOM 699 N N . TYR A 1 88 ? -9.048 3.638 13.970 1.00 96.44 88 TYR A N 1
ATOM 700 C CA . TYR A 1 88 ? -8.074 2.565 13.818 1.00 96.44 88 TYR A CA 1
ATOM 701 C C . TYR A 1 88 ? -6.725 3.105 13.351 1.00 96.44 88 TYR A C 1
ATOM 703 O O . TYR A 1 88 ? -6.653 3.844 12.376 1.00 96.44 88 TYR A O 1
ATOM 711 N N . VAL A 1 89 ? -5.641 2.748 14.036 1.00 97.19 89 VAL A N 1
ATOM 712 C CA . VAL A 1 89 ? -4.286 2.883 13.486 1.00 97.19 89 VAL A CA 1
ATOM 713 C C . VAL A 1 89 ? -3.982 1.602 12.729 1.00 97.19 89 VAL A C 1
ATOM 715 O O . VAL A 1 89 ? -3.955 0.531 13.332 1.00 97.19 89 VAL A O 1
ATOM 718 N N . VAL A 1 90 ? -3.783 1.717 11.422 1.00 96.81 90 VAL A N 1
ATOM 719 C CA . VAL A 1 90 ? -3.631 0.593 10.497 1.00 96.81 90 VAL A CA 1
ATOM 720 C C . VAL A 1 90 ? -2.242 0.626 9.889 1.00 96.81 90 VAL A C 1
ATOM 722 O O . VAL A 1 90 ? -1.815 1.647 9.352 1.00 96.81 90 VAL A O 1
ATOM 725 N N . GLU A 1 91 ? -1.550 -0.503 9.939 1.00 97.44 91 GLU A N 1
ATOM 726 C CA . GLU A 1 91 ? -0.256 -0.685 9.299 1.00 97.44 91 GLU A CA 1
ATOM 727 C C . GLU A 1 91 ? -0.419 -1.531 8.040 1.00 97.44 91 GLU A C 1
ATOM 729 O O . GLU A 1 91 ? -0.917 -2.663 8.082 1.00 97.44 91 GLU A O 1
ATOM 734 N N . LEU A 1 92 ? 0.035 -0.990 6.912 1.00 96.50 92 LEU A N 1
ATOM 735 C CA . LEU A 1 92 ? 0.017 -1.654 5.616 1.00 96.50 92 LEU A CA 1
ATOM 736 C C . LEU A 1 92 ? 1.414 -1.683 5.008 1.00 96.50 92 LEU A C 1
ATOM 738 O O . LEU A 1 92 ? 2.270 -0.845 5.293 1.00 96.50 92 LEU A O 1
ATOM 742 N N . VAL A 1 93 ? 1.615 -2.627 4.098 1.00 97.00 93 VAL A N 1
ATOM 743 C CA . VAL A 1 93 ? 2.791 -2.670 3.235 1.00 97.00 93 VAL A CA 1
ATOM 744 C C . VAL A 1 93 ? 2.338 -2.748 1.792 1.00 97.00 93 VAL A C 1
ATOM 746 O O . VAL A 1 93 ? 1.677 -3.706 1.394 1.00 97.00 93 VAL A O 1
ATOM 749 N N . LEU A 1 94 ? 2.727 -1.758 0.997 1.00 95.62 94 LEU A N 1
ATOM 750 C CA . LEU A 1 94 ? 2.617 -1.807 -0.450 1.00 95.62 94 LEU A CA 1
ATOM 751 C C . LEU A 1 94 ? 3.948 -2.290 -1.027 1.00 95.62 94 LEU A C 1
ATOM 753 O O . LEU A 1 94 ? 4.976 -1.626 -0.900 1.00 95.62 94 LEU A O 1
ATOM 757 N N . LYS A 1 95 ? 3.922 -3.446 -1.677 1.00 95.50 95 LYS A N 1
ATOM 758 C CA . LYS A 1 95 ? 5.039 -3.966 -2.458 1.00 95.50 95 LYS A CA 1
ATOM 759 C C . LYS A 1 95 ? 4.890 -3.550 -3.908 1.00 95.50 95 LYS A C 1
ATOM 761 O O . LYS A 1 95 ? 3.801 -3.659 -4.471 1.00 95.50 95 LYS A O 1
ATOM 766 N N . ILE A 1 96 ? 5.996 -3.131 -4.498 1.00 92.81 96 ILE A N 1
ATOM 767 C CA . ILE A 1 96 ? 6.115 -2.793 -5.910 1.00 92.81 96 ILE A CA 1
ATOM 768 C C . ILE A 1 96 ? 7.024 -3.833 -6.551 1.00 92.81 96 ILE A C 1
ATOM 770 O O . ILE A 1 96 ? 8.097 -4.140 -6.022 1.00 92.81 96 ILE A O 1
ATOM 774 N N . LEU A 1 97 ? 6.565 -4.393 -7.665 1.00 93.00 97 LEU A N 1
ATOM 775 C CA . LEU A 1 97 ? 7.143 -5.568 -8.296 1.00 93.00 97 LEU A CA 1
ATOM 776 C C . LEU A 1 97 ? 7.533 -5.267 -9.746 1.00 93.00 97 LEU A C 1
ATOM 778 O O . LEU A 1 97 ? 6.774 -4.620 -10.475 1.00 93.00 97 LEU A O 1
ATOM 782 N N . ASP A 1 98 ? 8.685 -5.792 -10.150 1.00 91.06 98 ASP A N 1
ATOM 783 C CA . ASP A 1 98 ? 9.035 -6.056 -11.545 1.00 91.06 98 ASP A CA 1
ATOM 784 C C . ASP A 1 98 ? 8.877 -7.567 -11.772 1.00 91.06 98 ASP A C 1
ATOM 786 O O . ASP A 1 98 ? 9.674 -8.384 -11.306 1.00 91.06 98 ASP A O 1
ATOM 790 N N . ASP A 1 99 ? 7.753 -7.931 -12.382 1.00 87.19 99 ASP A N 1
ATOM 791 C CA . ASP A 1 99 ? 7.255 -9.293 -12.565 1.00 87.19 99 ASP A CA 1
ATOM 792 C C . ASP A 1 99 ? 7.068 -10.009 -11.219 1.00 87.19 99 ASP A C 1
ATOM 794 O O . ASP A 1 99 ? 6.060 -9.803 -10.538 1.00 87.19 99 ASP A O 1
ATOM 798 N N . THR A 1 100 ? 8.049 -10.805 -10.798 1.00 86.62 100 THR A N 1
ATOM 799 C CA . THR A 1 100 ? 8.030 -11.516 -9.511 1.00 86.62 100 THR A CA 1
ATOM 800 C C . THR A 1 100 ? 8.973 -10.915 -8.468 1.00 86.62 100 THR A C 1
ATOM 802 O O . THR A 1 100 ? 8.887 -11.264 -7.287 1.00 86.62 100 THR A O 1
ATOM 805 N N . GLN A 1 101 ? 9.855 -9.998 -8.869 1.00 92.31 101 GLN A N 1
ATOM 806 C CA . GLN A 1 101 ? 10.870 -9.420 -7.999 1.00 92.31 101 GLN A CA 1
ATOM 807 C C . GLN A 1 101 ? 10.345 -8.171 -7.285 1.00 92.31 101 GLN A C 1
ATOM 809 O O . GLN A 1 101 ? 9.886 -7.227 -7.919 1.00 92.31 101 GLN A O 1
ATOM 814 N N . GLU A 1 102 ? 10.467 -8.128 -5.956 1.00 93.94 102 GLU A N 1
ATOM 815 C CA . GLU A 1 102 ? 10.206 -6.916 -5.169 1.00 93.94 102 GLU A CA 1
ATOM 816 C C . GLU A 1 102 ? 11.307 -5.883 -5.432 1.00 93.94 102 GLU A C 1
ATOM 818 O O . GLU A 1 102 ? 12.479 -6.120 -5.136 1.00 93.94 102 GLU A O 1
ATOM 823 N N . ILE A 1 103 ? 10.922 -4.738 -5.994 1.00 92.56 103 ILE A N 1
ATOM 824 C CA . ILE A 1 103 ? 11.840 -3.657 -6.377 1.00 92.56 103 ILE A CA 1
ATOM 825 C C . ILE A 1 103 ? 11.755 -2.451 -5.440 1.00 92.56 103 ILE A C 1
ATOM 827 O O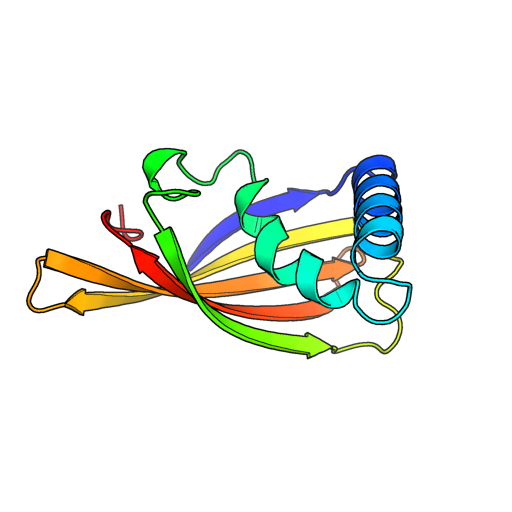 . ILE A 1 103 ? 12.733 -1.723 -5.260 1.00 92.56 103 ILE A O 1
ATOM 831 N N . ALA A 1 104 ? 10.608 -2.264 -4.794 1.00 92.44 104 ALA A N 1
ATOM 832 C CA . ALA A 1 104 ? 10.430 -1.273 -3.749 1.00 92.44 104 ALA A CA 1
ATOM 833 C C . ALA A 1 104 ? 9.328 -1.694 -2.776 1.00 92.44 104 ALA A C 1
ATOM 835 O O . ALA A 1 104 ? 8.420 -2.465 -3.106 1.00 92.44 104 ALA A O 1
ATOM 836 N N . ARG A 1 105 ? 9.398 -1.136 -1.573 1.00 94.62 105 ARG A N 1
ATOM 837 C CA . ARG A 1 105 ? 8.407 -1.311 -0.520 1.00 94.62 105 ARG A CA 1
ATOM 838 C C . ARG A 1 105 ? 8.022 0.036 0.055 1.00 94.62 105 ARG A C 1
ATOM 840 O O . ARG A 1 105 ? 8.887 0.848 0.368 1.00 94.62 105 ARG A O 1
ATOM 847 N N . VAL A 1 106 ? 6.731 0.244 0.260 1.00 95.25 106 VAL A N 1
ATOM 848 C CA . VAL A 1 106 ? 6.211 1.375 1.021 1.00 95.25 106 VAL A CA 1
ATOM 849 C C . VAL A 1 106 ? 5.519 0.836 2.261 1.00 95.25 106 VAL A C 1
ATOM 851 O O . VAL A 1 106 ? 4.491 0.165 2.170 1.00 95.25 106 VAL A O 1
ATOM 854 N N . ASN A 1 107 ? 6.093 1.122 3.424 1.00 96.56 107 ASN A N 1
ATOM 855 C CA . ASN A 1 107 ? 5.427 0.891 4.699 1.00 96.56 107 ASN A CA 1
ATOM 856 C C . ASN A 1 107 ? 4.528 2.095 4.974 1.00 96.56 107 ASN A C 1
ATOM 858 O O . ASN A 1 107 ? 4.997 3.233 4.912 1.00 96.56 107 ASN A O 1
ATOM 862 N N . LEU A 1 108 ? 3.253 1.842 5.242 1.00 95.56 108 LEU A N 1
ATOM 863 C CA . LEU A 1 108 ? 2.228 2.859 5.434 1.00 95.56 108 LEU A CA 1
ATOM 864 C C . LEU A 1 108 ? 1.634 2.708 6.829 1.00 95.56 108 LEU A C 1
ATOM 866 O O . LEU A 1 108 ? 1.293 1.600 7.246 1.00 95.56 108 LEU A O 1
ATOM 870 N N . MET A 1 109 ? 1.453 3.831 7.511 1.00 96.69 109 MET A N 1
ATOM 871 C CA . MET A 1 109 ? 0.635 3.914 8.712 1.00 96.69 109 MET A CA 1
ATOM 872 C C . MET A 1 109 ? -0.524 4.860 8.444 1.00 96.69 109 MET A C 1
ATOM 874 O O . MET A 1 109 ? -0.310 6.011 8.058 1.00 96.69 109 MET A O 1
ATOM 878 N N . LEU A 1 110 ? -1.745 4.379 8.648 1.00 95.56 110 LEU A N 1
ATOM 879 C CA . LEU A 1 110 ? -2.972 5.123 8.402 1.00 95.56 110 LEU A CA 1
ATOM 880 C C . LEU A 1 110 ? -3.755 5.306 9.704 1.00 95.56 110 LEU A C 1
ATOM 882 O O . LEU A 1 110 ? -3.772 4.418 10.552 1.00 95.56 110 LEU A O 1
ATOM 886 N N . LEU A 1 111 ? -4.449 6.431 9.837 1.00 95.88 111 LEU A N 1
ATOM 887 C CA . LEU A 1 111 ? -5.584 6.579 10.740 1.00 95.88 111 LEU A CA 1
ATOM 888 C C . LEU A 1 111 ? -6.853 6.325 9.930 1.00 95.88 111 LEU A C 1
ATOM 890 O O . LEU A 1 111 ? -7.108 7.068 8.988 1.00 95.88 111 LEU A O 1
ATOM 894 N N . SER A 1 112 ? -7.645 5.322 10.285 1.00 94.94 112 SER A N 1
ATOM 895 C CA . SER A 1 112 ? -8.868 4.956 9.576 1.00 94.94 112 SER A CA 1
ATOM 896 C C . SER A 1 112 ? -10.113 5.109 10.448 1.00 94.94 112 SER A C 1
ATOM 898 O O . SER A 1 112 ? -10.076 4.841 11.648 1.00 94.94 112 SER A O 1
ATOM 900 N N . GLU A 1 113 ? -11.213 5.551 9.846 1.00 94.31 113 GLU A N 1
ATOM 901 C CA . GLU A 1 113 ? -12.552 5.567 10.456 1.00 94.31 113 GLU A CA 1
ATOM 902 C C . GLU A 1 113 ? -13.218 4.183 10.417 1.00 94.31 113 GLU A C 1
ATOM 904 O O . GLU A 1 113 ? -14.196 3.946 11.121 1.00 94.31 113 GLU A O 1
ATOM 909 N N . VAL A 1 114 ? -12.706 3.261 9.596 1.00 93.00 114 VAL A N 1
ATOM 910 C CA . VAL A 1 114 ? -13.253 1.910 9.436 1.00 93.00 114 VAL A CA 1
ATOM 911 C C . VAL A 1 114 ? -12.189 0.859 9.709 1.00 93.00 114 VAL A C 1
ATOM 913 O O . VAL A 1 114 ? -10.994 1.106 9.552 1.00 93.00 114 VAL A O 1
ATOM 916 N N . THR A 1 115 ? -12.628 -0.341 10.081 1.00 91.88 115 THR A N 1
ATOM 917 C CA . THR A 1 115 ? -11.709 -1.470 10.217 1.00 91.88 115 THR A CA 1
ATOM 918 C C . THR A 1 115 ? -11.212 -1.955 8.853 1.00 91.88 115 THR A C 1
ATOM 920 O O . THR A 1 115 ? -11.948 -2.014 7.859 1.00 91.88 115 THR A O 1
ATOM 923 N N . TRP A 1 116 ? -9.944 -2.344 8.821 1.00 91.00 116 TRP A N 1
ATOM 924 C CA . TRP A 1 116 ? -9.304 -3.031 7.701 1.00 91.00 116 TRP A CA 1
ATOM 925 C C . TRP A 1 116 ? -9.301 -4.557 7.855 1.00 91.00 116 TRP A C 1
ATOM 927 O O . TRP A 1 116 ? -8.909 -5.268 6.928 1.00 91.00 116 TRP A O 1
ATOM 937 N N . CYS A 1 117 ? -9.760 -5.068 9.001 1.00 78.56 117 CYS A N 1
ATOM 938 C CA . CYS A 1 117 ? -9.769 -6.493 9.333 1.00 78.56 117 CYS A CA 1
ATOM 939 C C . CYS A 1 117 ? -10.997 -7.272 8.827 1.00 78.56 117 CYS A C 1
ATOM 941 O O . CYS A 1 117 ? -11.054 -8.479 9.069 1.00 78.56 117 CYS A O 1
ATOM 943 N N . ALA A 1 118 ? -11.958 -6.612 8.170 1.00 63.38 118 ALA A N 1
ATOM 944 C CA . ALA A 1 118 ? -13.213 -7.224 7.718 1.00 63.38 118 ALA A CA 1
ATOM 945 C C . ALA A 1 118 ? -13.032 -8.316 6.643 1.00 63.38 118 ALA A C 1
ATOM 947 O O . ALA A 1 118 ? -12.071 -8.245 5.836 1.00 63.38 118 ALA A O 1
#

pLDDT: mean 86.85, std 9.23, range [60.38, 97.44]

Foldseek 3Di:
DAWQDKDWDDLVNLVVLQVVCCVPPNNPPSQVVLQQVVLVGPRDDPLFHPPFKAWPDKDKDFPDPDQNQFTMKIKDWDDWDQDPVRWIFTWMKIFTDNPPDGGMIMITTITGNDDPPD